Protein AF-A0A7X6T2P4-F1 (afdb_monomer_lite)

Sequence (102 aa):
MVWSLSSWPWETGSPPAKGPGPWKGRGTDKVKKFVLIPDSFKGTMDSSTVCRLMEEGIRPSYPHARIDSIPVADGGEGSVDAFLTALGGEKIWLKVKGPLFE

Foldseek 3Di:
DDDDDDDDDVPDPDDDDDDDDDPPDPDDPPAAEEEAEDQAPPPPGHQVRVLVVVVVVVCVVRVRHHYHYQYDYDPDPCHVVSCCVHPNDDDDDDDDQDPVRD

Structure (mmCIF, N/CA/C/O backbone):
data_AF-A0A7X6T2P4-F1
#
_entry.id   AF-A0A7X6T2P4-F1
#
loop_
_atom_site.group_PDB
_atom_site.id
_atom_site.type_symbol
_atom_site.label_atom_id
_atom_site.label_alt_id
_atom_site.label_comp_id
_atom_site.label_asym_id
_atom_site.label_entity_id
_atom_site.label_seq_id
_atom_site.pdbx_PDB_ins_code
_atom_site.Cartn_x
_atom_site.Cartn_y
_atom_site.Cartn_z
_atom_site.occupancy
_atom_site.B_iso_or_equiv
_atom_site.auth_seq_id
_atom_site.auth_comp_id
_atom_site.auth_asym_id
_atom_site.auth_atom_id
_atom_site.pdbx_PDB_model_num
ATOM 1 N N . MET A 1 1 ? -4.773 34.105 -3.570 1.00 32.91 1 MET A N 1
ATOM 2 C CA . MET A 1 1 ? -6.000 33.991 -2.755 1.00 32.91 1 MET A CA 1
ATOM 3 C C . MET A 1 1 ? -5.579 33.379 -1.425 1.00 32.91 1 MET A C 1
ATOM 5 O O . MET A 1 1 ? -5.357 32.181 -1.358 1.00 32.91 1 MET A O 1
ATOM 9 N N . VAL A 1 2 ? -5.289 34.226 -0.437 1.00 24.84 2 VAL A N 1
ATOM 10 C CA . VAL A 1 2 ? -4.795 33.831 0.892 1.00 24.84 2 VAL A CA 1
ATOM 11 C C . VAL A 1 2 ? -6.002 33.801 1.821 1.00 24.84 2 VAL A C 1
ATOM 13 O O . VAL A 1 2 ? -6.692 34.810 1.944 1.00 24.84 2 VAL A O 1
ATOM 16 N N . TRP A 1 3 ? -6.289 32.649 2.423 1.00 24.92 3 TRP A N 1
ATOM 17 C CA . TRP A 1 3 ? -7.324 32.539 3.447 1.00 24.92 3 TRP A CA 1
ATOM 18 C C . TRP A 1 3 ? -6.751 32.991 4.793 1.00 24.92 3 TRP A C 1
ATOM 20 O O . TRP A 1 3 ? -5.734 32.478 5.254 1.00 24.92 3 TRP A O 1
ATOM 30 N N . SER A 1 4 ? -7.406 33.992 5.380 1.00 35.94 4 SER A N 1
ATOM 31 C CA . SER A 1 4 ? -7.150 34.532 6.714 1.00 35.94 4 SER A CA 1
ATOM 32 C C . SER A 1 4 ? -7.640 33.544 7.777 1.00 35.94 4 SER A C 1
ATOM 34 O O . SER A 1 4 ? -8.804 33.144 7.757 1.00 35.94 4 SER A O 1
ATOM 36 N N . LEU A 1 5 ? -6.755 33.144 8.691 1.00 36.09 5 LEU A N 1
ATOM 37 C CA . LEU A 1 5 ? -7.095 32.403 9.905 1.00 36.09 5 LEU A CA 1
ATOM 38 C C . LEU A 1 5 ? -7.752 33.369 10.897 1.00 36.09 5 LEU A C 1
ATOM 40 O O . LEU A 1 5 ? -7.070 34.164 11.538 1.00 36.09 5 LEU A O 1
ATOM 44 N N . SER A 1 6 ? -9.075 33.301 11.027 1.00 36.91 6 SER A N 1
ATOM 45 C CA . SER A 1 6 ? -9.774 33.870 12.177 1.00 36.91 6 SER A CA 1
ATOM 46 C C . SER A 1 6 ? -9.657 32.933 13.385 1.00 36.91 6 SER A C 1
ATOM 48 O O . SER A 1 6 ? -9.734 31.709 13.283 1.00 36.91 6 SER A O 1
ATOM 50 N N . SER A 1 7 ? -9.407 33.564 14.525 1.00 32.91 7 SER A N 1
ATOM 51 C CA . SER A 1 7 ? -8.993 33.026 15.815 1.00 32.91 7 SER A CA 1
ATOM 52 C C . SER A 1 7 ? -9.962 32.011 16.433 1.00 32.91 7 SER A C 1
ATOM 54 O O . SER A 1 7 ? -11.182 32.120 16.298 1.00 32.91 7 SER A O 1
ATOM 56 N N . TRP A 1 8 ? -9.410 31.033 17.157 1.00 39.41 8 TRP A N 1
ATOM 57 C CA . TRP A 1 8 ? -10.175 30.024 17.892 1.00 39.41 8 TRP A CA 1
ATOM 58 C C . TRP A 1 8 ? -10.713 30.583 19.228 1.00 39.41 8 TRP A C 1
ATOM 60 O O . TRP A 1 8 ? -10.047 31.405 19.853 1.00 39.41 8 TRP A O 1
ATOM 70 N N . PRO A 1 9 ? -11.880 30.131 19.730 1.00 40.00 9 PRO A N 1
ATOM 71 C CA . PRO A 1 9 ? -12.630 30.836 20.782 1.00 40.00 9 PRO A CA 1
ATOM 72 C C . PRO A 1 9 ? -12.121 30.648 22.224 1.00 40.00 9 PRO A C 1
ATOM 74 O O . PRO A 1 9 ? -12.836 30.996 23.158 1.00 40.00 9 PRO A O 1
ATOM 77 N N . TRP A 1 10 ? -10.942 30.061 22.445 1.00 49.00 10 TRP A N 1
ATOM 78 C CA . TRP A 1 10 ? -10.445 29.741 23.794 1.00 49.00 10 TRP A CA 1
ATOM 79 C C . TRP A 1 10 ? -9.530 30.821 24.402 1.00 49.00 10 TRP A C 1
ATOM 81 O O . TRP A 1 10 ? -9.096 30.671 25.541 1.00 49.00 10 TRP A O 1
ATOM 91 N N . GLU A 1 11 ? -9.272 31.926 23.692 1.00 43.44 11 GLU A N 1
ATOM 92 C CA . GLU A 1 11 ? -8.359 32.995 24.140 1.00 43.44 11 GLU A CA 1
ATOM 93 C C . GLU A 1 11 ? -8.976 34.029 25.104 1.00 43.44 11 GLU A C 1
ATOM 95 O O . GLU A 1 11 ? -8.259 34.872 25.641 1.00 43.44 11 GLU A O 1
ATOM 100 N N . THR A 1 12 ? -10.276 33.968 25.404 1.00 48.09 12 THR A N 1
ATOM 101 C CA . THR A 1 12 ? -10.901 34.843 26.409 1.00 48.09 12 THR A CA 1
ATOM 102 C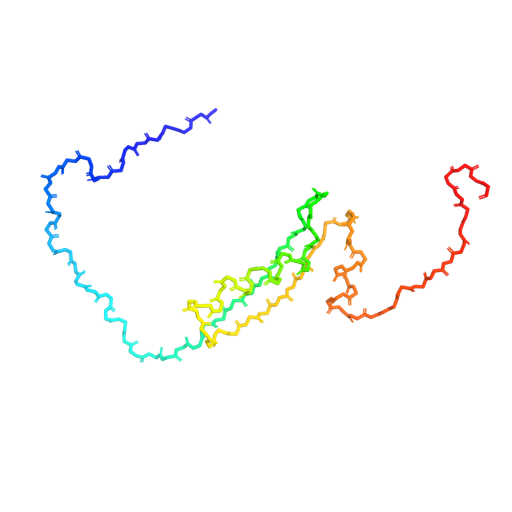 C . THR A 1 12 ? -11.442 34.001 27.561 1.00 48.09 12 THR A C 1
ATOM 104 O O . THR A 1 12 ? -12.440 33.299 27.442 1.00 48.09 12 THR A O 1
ATOM 107 N N . GLY A 1 13 ? -10.726 34.019 28.689 1.00 49.94 13 GLY A N 1
ATOM 108 C CA . GLY A 1 13 ? -10.949 33.152 29.849 1.00 49.94 13 GLY A CA 1
ATOM 109 C C . GLY A 1 13 ? -12.327 33.287 30.504 1.00 49.94 13 GLY A C 1
ATOM 110 O O . GLY A 1 13 ? -12.491 33.958 31.520 1.00 49.94 13 GLY A O 1
ATOM 111 N N . SER A 1 14 ? -13.322 32.590 29.963 1.00 45.44 14 SER A N 1
ATOM 112 C CA . SER A 1 14 ? -14.600 32.290 30.608 1.00 45.44 14 SER A CA 1
ATOM 113 C C . SER A 1 14 ? -15.127 30.956 30.071 1.00 45.44 14 SER A C 1
ATOM 115 O O . SER A 1 14 ? -15.169 30.769 28.855 1.00 45.44 14 SER A O 1
ATOM 117 N N . PRO A 1 15 ? -15.501 29.994 30.936 1.00 50.44 15 PRO A N 1
ATOM 118 C CA . PRO A 1 15 ? -15.980 28.698 30.474 1.00 50.44 15 PRO A CA 1
ATOM 119 C C . PRO A 1 15 ? -17.292 28.889 29.697 1.00 50.44 15 PRO A C 1
ATOM 121 O O . PRO A 1 15 ? -18.196 29.564 30.201 1.00 50.44 15 PRO A O 1
ATOM 124 N N . PRO A 1 16 ? -17.442 28.315 28.490 1.00 50.09 16 PRO A N 1
ATOM 125 C CA . PRO A 1 16 ? -18.694 28.422 27.763 1.00 50.09 16 PRO A CA 1
ATOM 126 C C . PRO A 1 16 ? -19.810 27.730 28.556 1.00 50.09 16 PRO A C 1
ATOM 128 O O . PRO A 1 16 ? -19.634 26.636 29.100 1.00 50.09 16 PRO A O 1
ATOM 131 N N . ALA A 1 17 ? -20.964 28.397 28.632 1.00 51.75 17 ALA A N 1
ATOM 132 C CA . ALA A 1 17 ? -22.185 27.869 29.223 1.00 51.75 17 ALA A CA 1
ATOM 133 C C . ALA A 1 17 ? -22.477 26.457 28.688 1.00 51.75 17 ALA A C 1
ATOM 135 O O . ALA A 1 17 ? -22.276 26.190 27.504 1.00 51.75 17 ALA A O 1
ATOM 136 N N . LYS A 1 18 ? -22.936 25.563 29.577 1.00 47.91 18 LYS A N 1
ATOM 137 C CA . LYS A 1 18 ? -23.226 24.146 29.304 1.00 47.91 18 LYS A CA 1
ATOM 138 C C . LYS A 1 18 ? -24.067 23.993 28.029 1.00 47.91 18 LYS A C 1
ATOM 140 O O . LYS A 1 18 ? -25.290 24.098 28.068 1.00 47.91 18 LYS A O 1
ATOM 145 N N . GLY A 1 19 ? -23.392 23.725 26.912 1.00 49.94 19 GLY A N 1
ATOM 146 C CA . GLY A 1 19 ? -24.006 23.210 25.697 1.00 49.94 19 GLY A CA 1
ATOM 147 C C . GLY A 1 19 ? -24.664 21.854 25.971 1.00 49.94 19 GLY A C 1
ATOM 148 O O . GLY A 1 19 ? -24.457 21.273 27.045 1.00 49.94 19 GLY A O 1
ATOM 149 N N . PRO A 1 20 ? -25.480 21.344 25.034 1.00 42.47 20 PRO A N 1
ATOM 150 C CA . PRO A 1 20 ? -26.161 20.070 25.219 1.00 42.47 20 PRO A CA 1
ATOM 151 C C . PRO A 1 20 ? -25.123 19.007 25.591 1.00 42.47 20 PRO A C 1
ATOM 153 O O . PRO A 1 20 ? -24.046 18.953 25.000 1.00 42.47 20 PRO A O 1
ATOM 156 N N . GLY A 1 21 ? -25.429 18.252 26.648 1.00 45.75 21 GLY A N 1
ATOM 157 C CA . GLY A 1 21 ? -24.506 17.353 27.336 1.00 45.75 21 GLY A CA 1
ATOM 158 C C . GLY A 1 21 ? -23.877 16.264 26.454 1.00 45.75 21 GLY A C 1
ATOM 159 O O . GLY A 1 21 ? -24.121 16.202 25.248 1.00 45.75 21 GLY A O 1
ATOM 160 N N . PRO A 1 22 ? -23.056 15.384 27.057 1.00 43.69 22 PRO A N 1
ATOM 161 C CA . PRO A 1 22 ? -22.265 14.404 26.324 1.00 43.69 22 PRO A CA 1
ATOM 162 C C . PRO A 1 22 ? -23.185 13.595 25.420 1.00 43.69 22 PRO A C 1
ATOM 164 O O . PRO A 1 22 ? -24.259 13.178 25.853 1.00 43.69 22 PRO A O 1
ATOM 167 N N . TRP A 1 23 ? -22.766 13.419 24.168 1.00 49.69 23 TRP A N 1
ATOM 168 C CA . TRP A 1 23 ? -23.411 12.589 23.159 1.00 49.69 23 TRP A CA 1
ATOM 169 C C . TRP A 1 23 ? -23.989 11.304 23.782 1.00 49.69 23 TRP A C 1
ATOM 171 O O . TRP A 1 23 ? -23.312 10.285 23.892 1.00 49.69 23 TRP A O 1
ATOM 181 N N . LYS A 1 24 ? -25.270 11.319 24.171 1.00 46.03 24 LYS A N 1
ATOM 182 C CA . LYS A 1 24 ? -26.040 10.101 24.432 1.00 46.03 24 LYS A CA 1
ATOM 183 C C . LYS A 1 24 ? -26.540 9.609 23.082 1.00 46.03 24 LYS A C 1
ATOM 185 O O . LYS A 1 24 ? -27.715 9.722 22.736 1.00 46.03 24 LYS A O 1
ATOM 190 N N . GLY A 1 25 ? -25.598 9.105 22.289 1.00 46.66 25 GLY A N 1
ATOM 191 C CA . GLY A 1 25 ? -25.916 8.278 21.138 1.00 46.66 25 GLY A CA 1
ATOM 192 C C . GLY A 1 25 ? -26.685 7.059 21.636 1.00 46.66 25 GLY A C 1
ATOM 193 O O . GLY A 1 25 ? -26.186 6.299 22.461 1.00 46.66 25 GLY A O 1
ATOM 194 N N . ARG A 1 26 ? -27.930 6.915 21.180 1.00 49.47 26 ARG A N 1
ATOM 195 C CA . ARG A 1 26 ? -28.743 5.711 21.371 1.00 49.47 26 ARG A CA 1
ATOM 196 C C . ARG A 1 26 ? -27.928 4.480 20.968 1.00 49.47 26 ARG A C 1
ATOM 198 O O . ARG A 1 26 ? -27.339 4.466 19.889 1.00 49.47 26 ARG A O 1
ATO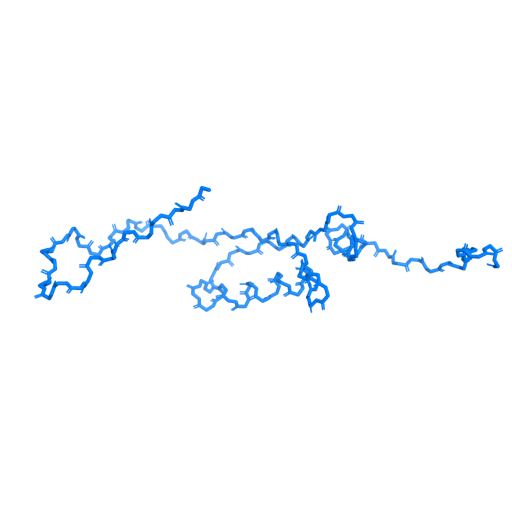M 205 N N . GLY A 1 27 ? -27.916 3.476 21.842 1.00 52.56 27 GLY A N 1
ATOM 206 C CA . GLY A 1 27 ? -27.226 2.211 21.638 1.00 52.56 27 GLY A CA 1
ATOM 207 C C . GLY A 1 27 ? -27.624 1.548 20.325 1.00 52.56 27 GLY A C 1
ATOM 208 O O . GLY A 1 27 ? -28.740 1.071 20.158 1.00 52.56 27 GLY A O 1
ATOM 209 N N . THR A 1 28 ? -26.665 1.505 19.414 1.00 53.16 28 THR A N 1
ATOM 210 C CA . THR A 1 28 ? -26.374 0.322 18.616 1.00 53.16 28 THR A CA 1
ATOM 211 C C . THR A 1 28 ? -24.857 0.262 18.605 1.00 53.16 28 THR A C 1
ATOM 213 O O . THR A 1 28 ? -24.247 1.205 18.091 1.00 53.16 28 THR A O 1
ATOM 216 N N . ASP A 1 29 ? -24.248 -0.781 19.170 1.00 60.06 29 ASP A N 1
ATOM 217 C CA . ASP A 1 29 ? -22.814 -1.066 19.032 1.00 60.06 29 ASP A CA 1
ATOM 218 C C . ASP A 1 29 ? -22.523 -1.435 17.573 1.00 60.06 29 ASP A C 1
ATOM 220 O O . ASP A 1 29 ? -22.248 -2.575 17.202 1.00 60.06 29 ASP A O 1
ATOM 224 N N . LYS A 1 30 ? -22.688 -0.456 16.682 1.00 70.12 30 LYS A N 1
ATOM 225 C CA . LYS A 1 30 ? -22.380 -0.601 15.274 1.00 70.12 30 LYS A CA 1
ATOM 226 C C . LYS A 1 30 ? -20.874 -0.603 15.178 1.00 70.12 30 LYS A C 1
ATOM 228 O O . LYS A 1 30 ? -20.234 0.446 15.275 1.00 70.12 30 LYS A O 1
ATOM 233 N N . VAL A 1 31 ? -20.346 -1.803 14.973 1.00 84.12 31 VAL A N 1
ATOM 234 C CA . VAL A 1 31 ? -18.996 -2.038 14.476 1.00 84.12 31 VAL A CA 1
ATOM 235 C C . VAL A 1 31 ? -18.685 -0.991 13.408 1.00 84.12 31 VAL A C 1
ATOM 237 O O . VAL A 1 31 ? -19.366 -0.906 12.382 1.00 84.12 31 VAL A O 1
ATOM 240 N N . LYS A 1 32 ? -17.692 -0.144 13.687 1.00 93.00 32 LYS A N 1
ATOM 241 C CA . LYS A 1 32 ? -17.245 0.877 12.742 1.00 93.00 32 LYS A CA 1
ATOM 242 C C . LYS A 1 32 ? -16.578 0.181 11.564 1.00 93.00 32 LYS A C 1
ATOM 244 O O . LYS A 1 32 ? -15.818 -0.764 11.758 1.00 93.00 32 LYS A O 1
ATOM 249 N N . LYS A 1 33 ? -16.879 0.643 10.354 1.00 95.81 33 LYS A N 1
ATOM 250 C CA . LYS A 1 33 ? -16.233 0.178 9.130 1.00 95.81 33 LYS A CA 1
ATOM 251 C C . LYS A 1 33 ? -15.391 1.312 8.551 1.00 95.81 33 LYS A C 1
ATOM 253 O O . LYS A 1 33 ? -15.912 2.410 8.374 1.00 95.81 33 LYS A O 1
ATOM 258 N N . PHE A 1 34 ? -14.128 1.027 8.259 1.00 97.00 34 PHE A N 1
ATOM 259 C CA . PHE A 1 34 ? -13.182 1.923 7.602 1.00 97.00 34 PHE A CA 1
ATOM 260 C C . PHE A 1 34 ? -12.761 1.300 6.275 1.00 97.00 34 PHE A C 1
ATOM 262 O O . PHE A 1 34 ? -12.528 0.095 6.204 1.00 97.00 34 PHE A O 1
ATOM 269 N N . VAL A 1 35 ? -12.674 2.122 5.235 1.00 96.69 35 VAL A N 1
ATOM 270 C CA . VAL A 1 35 ? -12.091 1.738 3.949 1.00 96.69 35 VAL A CA 1
ATOM 271 C C . VAL A 1 35 ? -10.885 2.639 3.743 1.00 96.69 35 VAL A C 1
ATOM 273 O O . VAL A 1 35 ? -11.032 3.862 3.744 1.00 96.69 35 VAL A O 1
ATOM 276 N N . LEU A 1 36 ? -9.700 2.046 3.647 1.00 96.06 36 LEU A N 1
ATOM 277 C CA . LEU A 1 36 ? -8.437 2.759 3.499 1.00 96.06 36 LEU A CA 1
ATOM 278 C C . LEU A 1 36 ? -8.018 2.665 2.036 1.00 96.06 36 LEU A C 1
ATOM 280 O O . LEU A 1 36 ? -7.797 1.565 1.544 1.00 96.06 36 LEU A O 1
ATOM 284 N N . ILE A 1 37 ? -7.932 3.806 1.349 1.00 94.69 37 ILE A N 1
ATOM 285 C CA . ILE A 1 37 ? -7.542 3.874 -0.069 1.00 94.69 37 ILE A CA 1
ATOM 286 C C . ILE A 1 37 ? -6.389 4.879 -0.260 1.00 94.69 37 ILE A C 1
ATOM 288 O O . ILE A 1 37 ? -6.575 5.901 -0.924 1.00 94.69 37 ILE A O 1
ATOM 292 N N . PRO A 1 38 ? -5.233 4.692 0.406 1.00 92.94 38 PRO A N 1
ATOM 293 C CA . PRO A 1 38 ? -4.116 5.617 0.290 1.00 92.94 38 PRO A CA 1
ATOM 294 C C . PRO A 1 38 ? -3.272 5.349 -0.962 1.00 92.94 38 PRO A C 1
ATOM 296 O O . PRO A 1 38 ? -3.098 4.203 -1.383 1.00 92.94 38 PRO A O 1
ATOM 299 N N . ASP A 1 39 ? -2.685 6.421 -1.488 1.00 92.31 39 ASP A N 1
ATOM 300 C CA . ASP A 1 39 ? -1.567 6.362 -2.430 1.00 92.31 39 ASP A CA 1
ATOM 301 C C . ASP A 1 39 ? -0.224 6.334 -1.672 1.00 92.31 39 ASP A C 1
ATOM 303 O O . ASP A 1 39 ? -0.160 6.535 -0.454 1.00 92.31 39 ASP A O 1
ATOM 307 N N . SER A 1 40 ? 0.855 6.054 -2.393 1.00 89.81 40 SER A N 1
ATOM 308 C CA . SER A 1 40 ? 2.220 6.074 -1.884 1.00 89.81 40 SER A CA 1
ATOM 309 C C . SER A 1 40 ? 2.684 7.488 -1.507 1.00 89.81 40 SER A C 1
ATOM 311 O O . SER A 1 40 ? 2.348 8.489 -2.141 1.00 89.81 40 SER A O 1
ATOM 313 N N . PHE A 1 41 ? 3.537 7.574 -0.486 1.00 89.81 41 PHE A N 1
ATOM 314 C CA . PHE A 1 41 ? 4.361 8.757 -0.258 1.00 89.81 41 PHE A CA 1
ATOM 315 C C . PHE A 1 41 ? 5.626 8.614 -1.091 1.00 89.81 41 PHE A C 1
ATOM 317 O O . PHE A 1 41 ? 6.554 7.897 -0.704 1.00 89.81 41 PHE A O 1
ATOM 324 N N . LYS A 1 42 ? 5.656 9.298 -2.237 1.00 84.50 42 LYS A N 1
ATOM 325 C CA . LYS A 1 42 ? 6.739 9.207 -3.221 1.00 84.50 42 LYS A CA 1
ATOM 326 C C . LYS A 1 42 ? 8.126 9.292 -2.570 1.00 84.50 42 LYS A C 1
ATOM 328 O O . LYS A 1 42 ? 8.444 10.257 -1.876 1.00 84.50 42 LYS A O 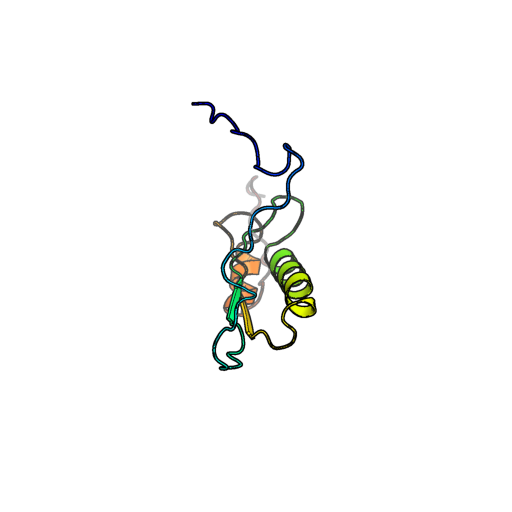1
ATOM 333 N N . GLY A 1 43 ? 8.944 8.265 -2.804 1.00 84.38 43 GLY A N 1
ATOM 334 C CA . GLY A 1 43 ? 10.310 8.158 -2.281 1.00 84.38 43 GLY A CA 1
ATOM 335 C C . GLY A 1 43 ? 10.427 7.903 -0.773 1.00 84.38 43 GLY A C 1
ATOM 336 O O . GLY A 1 43 ? 11.533 7.962 -0.251 1.00 84.38 43 GLY A O 1
ATOM 337 N N . THR A 1 44 ? 9.321 7.650 -0.064 1.00 90.44 44 THR A N 1
ATOM 338 C CA . THR A 1 44 ? 9.319 7.436 1.394 1.00 90.44 44 THR A CA 1
ATOM 339 C C . THR A 1 44 ? 8.606 6.147 1.801 1.00 90.44 44 THR A C 1
ATOM 341 O O . THR A 1 44 ? 9.195 5.330 2.502 1.00 90.44 44 THR A O 1
ATOM 344 N N . MET A 1 45 ? 7.350 5.948 1.390 1.00 90.69 45 MET A N 1
ATOM 345 C CA . MET A 1 45 ? 6.543 4.778 1.765 1.00 90.69 45 MET A CA 1
ATOM 346 C C . MET A 1 45 ? 5.632 4.361 0.615 1.00 90.69 45 MET A C 1
ATOM 348 O O . MET A 1 45 ? 4.946 5.202 0.036 1.00 90.69 45 MET A O 1
ATOM 352 N N . ASP A 1 46 ? 5.571 3.065 0.328 1.00 91.00 46 ASP A N 1
ATOM 353 C CA . ASP A 1 46 ? 4.571 2.509 -0.582 1.00 91.00 46 ASP A CA 1
ATOM 354 C C . ASP A 1 46 ? 3.158 2.548 0.042 1.00 91.00 46 ASP A C 1
ATOM 356 O O . ASP A 1 46 ? 2.991 2.653 1.263 1.00 91.00 46 ASP A O 1
ATOM 360 N N . SER A 1 47 ? 2.118 2.459 -0.789 1.00 92.38 47 SER A N 1
ATOM 361 C CA . SER A 1 47 ? 0.720 2.547 -0.342 1.00 92.38 47 SER A CA 1
ATOM 362 C C . SER A 1 47 ? 0.296 1.407 0.592 1.00 92.38 47 SER A C 1
ATOM 364 O O . SER A 1 47 ? -0.580 1.601 1.441 1.00 92.38 47 SER A O 1
ATOM 366 N N . SER A 1 48 ? 0.934 0.234 0.511 1.00 91.69 48 SER A N 1
ATOM 367 C CA . SER A 1 48 ? 0.656 -0.892 1.414 1.00 91.69 48 SER A CA 1
ATOM 368 C C . SER A 1 48 ? 1.179 -0.619 2.830 1.00 91.69 48 SER A C 1
ATOM 370 O O . SER A 1 48 ? 0.478 -0.860 3.817 1.00 91.69 48 SER A O 1
ATOM 372 N N . THR A 1 49 ? 2.356 0.003 2.937 1.00 94.25 49 THR A N 1
ATOM 373 C CA . THR A 1 49 ? 2.931 0.471 4.200 1.00 94.25 49 THR A CA 1
ATOM 374 C C . THR A 1 49 ? 2.037 1.530 4.839 1.00 94.25 49 THR A C 1
ATOM 376 O O . THR A 1 49 ? 1.772 1.467 6.042 1.00 94.25 49 THR A O 1
ATOM 379 N N . VAL A 1 50 ? 1.499 2.460 4.044 1.00 95.31 50 VAL A N 1
ATOM 380 C CA . VAL A 1 50 ? 0.547 3.468 4.537 1.00 95.31 50 VAL A CA 1
ATOM 381 C C . VAL A 1 50 ? -0.723 2.811 5.078 1.00 95.31 50 VAL A C 1
ATOM 383 O O . VAL A 1 50 ? -1.148 3.150 6.182 1.00 95.31 50 VAL A O 1
ATOM 386 N N . CYS A 1 51 ? -1.296 1.833 4.363 1.00 95.44 51 CYS A N 1
ATOM 387 C CA . CYS A 1 51 ? -2.461 1.082 4.843 1.00 95.44 51 CYS A CA 1
ATOM 388 C C . CYS A 1 51 ? -2.207 0.457 6.221 1.00 95.44 51 CYS A C 1
ATOM 390 O O . CYS A 1 51 ? -3.023 0.618 7.129 1.00 95.44 51 CYS A O 1
ATOM 392 N N . ARG A 1 52 ? -1.056 -0.208 6.396 1.00 95.94 52 ARG A N 1
ATOM 393 C CA . ARG A 1 52 ? -0.675 -0.843 7.666 1.00 95.94 52 ARG A CA 1
ATOM 394 C C . ARG A 1 52 ? -0.587 0.170 8.808 1.00 95.94 52 ARG A C 1
ATOM 396 O O . ARG A 1 52 ? -1.143 -0.066 9.875 1.00 95.94 52 ARG A O 1
ATOM 403 N N . LEU A 1 53 ? 0.070 1.308 8.584 1.0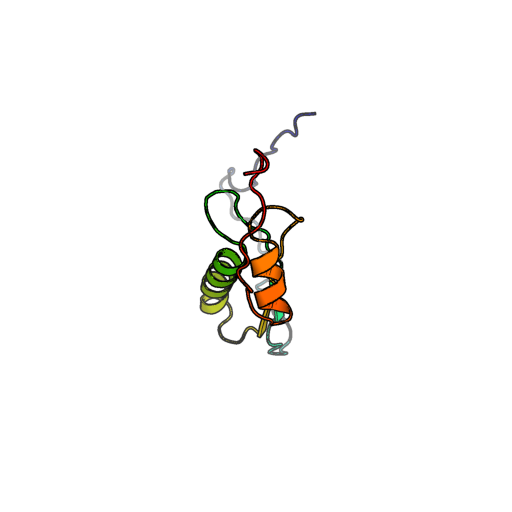0 97.44 53 LEU A N 1
ATOM 404 C CA . LEU A 1 53 ? 0.221 2.349 9.607 1.00 97.44 53 LEU A CA 1
ATOM 405 C C . LEU A 1 53 ? -1.121 2.992 9.983 1.00 97.44 53 LEU A C 1
ATOM 407 O O . LEU A 1 53 ? -1.383 3.255 11.157 1.00 97.44 53 LEU A O 1
ATOM 411 N N . MET A 1 54 ? -1.996 3.223 9.002 1.00 97.25 54 MET A N 1
ATOM 412 C CA . MET A 1 54 ? -3.353 3.712 9.256 1.00 97.25 54 MET A CA 1
ATOM 413 C C . MET A 1 54 ? -4.154 2.709 10.093 1.00 97.25 54 MET A C 1
ATOM 415 O O . MET A 1 54 ? -4.825 3.100 11.047 1.00 97.25 54 MET A O 1
ATOM 419 N N . GLU A 1 55 ? -4.063 1.418 9.776 1.00 96.62 55 GLU A N 1
ATOM 420 C CA . GLU A 1 55 ? -4.707 0.354 10.543 1.00 96.62 55 GLU A CA 1
ATOM 421 C C . GLU A 1 55 ? -4.190 0.292 11.991 1.00 96.62 55 GLU A C 1
ATOM 423 O O . GLU A 1 55 ? -4.991 0.259 12.931 1.00 96.62 55 GLU A O 1
ATOM 428 N N . GLU A 1 56 ? -2.870 0.358 12.183 1.00 97.31 56 GLU A N 1
ATOM 429 C CA . GLU A 1 56 ? -2.220 0.432 13.498 1.00 97.31 56 GLU A CA 1
ATOM 430 C C . GLU A 1 56 ? -2.682 1.654 14.306 1.00 97.31 56 GLU A C 1
ATOM 432 O O . GLU A 1 56 ? -2.867 1.550 15.517 1.00 97.31 56 GLU A O 1
ATOM 437 N N . GLY A 1 57 ? -2.941 2.789 13.650 1.00 97.44 57 GLY A N 1
ATOM 438 C CA . GLY A 1 57 ? -3.487 3.989 14.289 1.00 97.44 57 GLY A CA 1
ATOM 439 C C . GLY A 1 57 ? -4.977 3.893 14.642 1.00 97.44 57 GLY A C 1
ATOM 440 O O . GLY A 1 57 ? -5.417 4.459 15.644 1.00 97.44 57 GLY A O 1
ATOM 441 N N . ILE A 1 58 ? -5.772 3.163 13.853 1.00 96.69 58 ILE A N 1
ATOM 442 C CA . ILE A 1 58 ? -7.222 3.020 14.070 1.00 96.69 58 ILE A CA 1
ATOM 443 C C . ILE A 1 58 ? -7.522 2.043 15.211 1.00 96.69 58 ILE A C 1
ATOM 445 O O . ILE A 1 58 ? -8.404 2.307 16.037 1.00 96.69 58 ILE A O 1
ATOM 449 N N . ARG A 1 59 ? -6.800 0.918 15.279 1.00 94.88 59 ARG A N 1
ATOM 450 C CA . ARG A 1 59 ? -7.088 -0.189 16.210 1.00 94.88 59 ARG A CA 1
ATOM 451 C C . ARG A 1 59 ? -7.130 0.209 17.697 1.00 94.88 59 ARG A C 1
ATOM 453 O O . ARG A 1 59 ? -8.046 -0.261 18.370 1.00 94.88 59 ARG A O 1
ATOM 460 N N . PRO A 1 60 ? -6.251 1.083 18.227 1.00 96.50 60 PRO A N 1
ATOM 461 C CA . PRO A 1 60 ? -6.311 1.510 19.627 1.00 96.50 60 PRO A CA 1
ATOM 462 C C . PRO A 1 60 ? -7.609 2.235 20.000 1.00 96.50 60 PRO A C 1
ATOM 464 O O . PRO A 1 60 ? -8.108 2.073 21.109 1.00 96.50 60 PRO A O 1
ATOM 467 N N . SER A 1 61 ? -8.171 3.021 19.075 1.00 95.44 61 SER A N 1
ATOM 468 C CA . SER A 1 61 ? -9.414 3.774 19.304 1.00 95.44 61 SER A CA 1
ATOM 469 C C . SER A 1 61 ? -10.663 2.968 18.946 1.00 95.44 61 SER A C 1
ATOM 471 O O . SER A 1 61 ? -11.727 3.174 19.529 1.00 95.44 61 SER A O 1
ATOM 473 N N . TYR A 1 62 ? -10.544 2.035 17.998 1.00 94.88 62 TYR A N 1
ATOM 474 C CA . TYR A 1 62 ? -11.644 1.195 17.533 1.00 94.88 62 TYR A CA 1
ATOM 475 C C . TYR A 1 62 ? -11.214 -0.280 17.435 1.00 94.88 62 TYR A C 1
ATOM 477 O O . TYR A 1 62 ? -11.042 -0.797 16.329 1.00 94.88 62 TYR A O 1
ATOM 485 N N . PRO A 1 63 ? -11.096 -1.001 18.568 1.00 93.12 63 PRO A N 1
ATOM 486 C CA . PRO A 1 63 ? -10.585 -2.379 18.587 1.00 93.12 63 PRO A CA 1
ATOM 487 C C . PRO A 1 63 ? -11.401 -3.369 17.748 1.00 93.12 63 PRO A C 1
ATOM 489 O O . PRO A 1 63 ? -10.869 -4.344 17.225 1.00 93.12 63 PRO A O 1
ATOM 492 N N . HIS A 1 64 ? -12.702 -3.107 17.603 1.00 93.62 64 HIS A N 1
ATOM 493 C CA . HIS A 1 64 ? -13.632 -3.947 16.847 1.00 93.62 64 HIS A CA 1
ATOM 494 C C . HIS A 1 64 ? -13.912 -3.426 15.437 1.00 93.62 64 HIS A C 1
ATOM 496 O O . HIS A 1 64 ? -14.860 -3.884 14.803 1.00 93.62 64 HIS A O 1
ATOM 502 N N . ALA A 1 65 ? -13.148 -2.444 14.950 1.00 94.94 65 ALA A N 1
ATOM 503 C CA . ALA A 1 65 ? -13.334 -1.913 13.610 1.00 94.94 65 ALA A CA 1
ATOM 504 C C . ALA A 1 65 ? -13.162 -2.998 12.536 1.00 94.94 65 ALA A C 1
ATOM 506 O O . ALA A 1 65 ? -12.226 -3.794 12.576 1.00 94.94 65 ALA A O 1
ATOM 507 N N . ARG A 1 66 ? -14.043 -2.979 11.534 1.00 96.19 66 ARG A N 1
ATOM 508 C CA . ARG A 1 66 ? -13.800 -3.636 10.246 1.00 96.19 66 ARG A CA 1
ATOM 509 C C . ARG A 1 66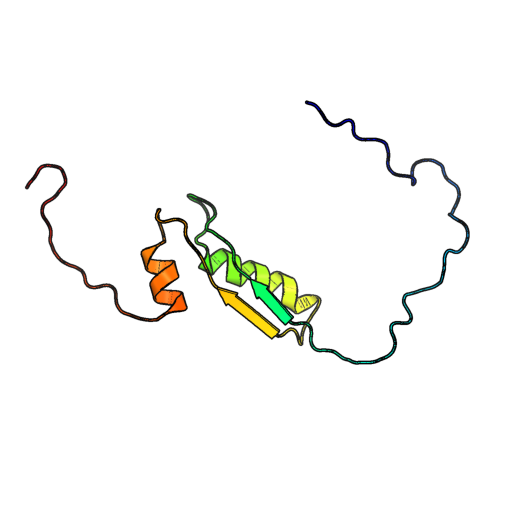 ? -12.997 -2.678 9.380 1.00 96.19 66 ARG A C 1
ATOM 511 O O . ARG A 1 66 ? -13.425 -1.540 9.198 1.00 96.19 66 ARG A O 1
ATOM 518 N N . ILE A 1 67 ? -11.857 -3.123 8.874 1.00 96.44 67 ILE A N 1
ATOM 519 C CA . ILE A 1 67 ? -10.940 -2.298 8.090 1.00 96.44 67 ILE A CA 1
ATOM 520 C C . ILE A 1 67 ? -10.693 -3.034 6.777 1.00 96.44 67 ILE A C 1
ATOM 522 O O . ILE A 1 67 ? -10.187 -4.151 6.795 1.00 96.44 67 ILE A O 1
ATOM 526 N N . ASP A 1 68 ? -11.095 -2.415 5.669 1.00 94.81 68 ASP A N 1
ATOM 527 C CA . ASP A 1 68 ? -10.791 -2.887 4.319 1.00 94.81 68 ASP A CA 1
ATOM 528 C C . ASP A 1 68 ? -9.680 -1.993 3.751 1.00 94.81 68 ASP A C 1
ATOM 530 O O . ASP A 1 68 ? -9.894 -0.795 3.545 1.00 94.81 68 ASP A O 1
ATOM 534 N N . SER A 1 69 ? -8.495 -2.560 3.524 1.00 94.31 69 SER A N 1
ATOM 535 C CA . SER A 1 69 ? -7.318 -1.839 3.024 1.00 94.31 69 SER A CA 1
ATOM 536 C C . SER A 1 69 ? -7.126 -2.094 1.533 1.00 94.31 69 SER A C 1
ATOM 538 O O . SER A 1 69 ? -6.990 -3.239 1.110 1.00 94.31 69 SER A O 1
ATOM 540 N N . ILE A 1 70 ? -7.115 -1.024 0.742 1.00 92.31 70 ILE A N 1
ATOM 541 C CA . ILE A 1 70 ? -7.001 -1.052 -0.716 1.00 92.31 70 ILE A CA 1
ATOM 542 C C . ILE A 1 70 ? -5.859 -0.103 -1.107 1.00 92.31 70 ILE A C 1
ATOM 544 O O . ILE A 1 70 ? -6.108 1.077 -1.359 1.00 92.31 70 ILE A O 1
ATOM 548 N N . PRO A 1 71 ? -4.597 -0.569 -1.119 1.00 92.06 71 PRO A N 1
ATOM 549 C CA . PRO A 1 71 ? -3.488 0.256 -1.582 1.00 92.06 71 PRO A CA 1
ATOM 550 C C . PRO A 1 71 ? -3.692 0.617 -3.057 1.00 92.06 71 PRO A C 1
ATOM 552 O O . PRO A 1 71 ? -3.993 -0.255 -3.874 1.00 92.06 71 PRO A O 1
ATOM 555 N N . VAL A 1 72 ? -3.533 1.896 -3.398 1.00 91.69 72 VAL A N 1
ATOM 556 C CA . VAL A 1 72 ? -3.651 2.385 -4.779 1.00 91.69 72 VAL A CA 1
ATOM 557 C C . VAL A 1 72 ? -2.335 2.973 -5.276 1.00 91.69 72 VAL A C 1
ATOM 559 O O . VAL A 1 72 ? -1.392 3.161 -4.507 1.00 91.69 72 VAL A O 1
ATOM 562 N N . ALA A 1 73 ? -2.280 3.199 -6.585 1.00 89.94 73 ALA A N 1
ATOM 563 C CA . ALA A 1 73 ? -1.209 3.8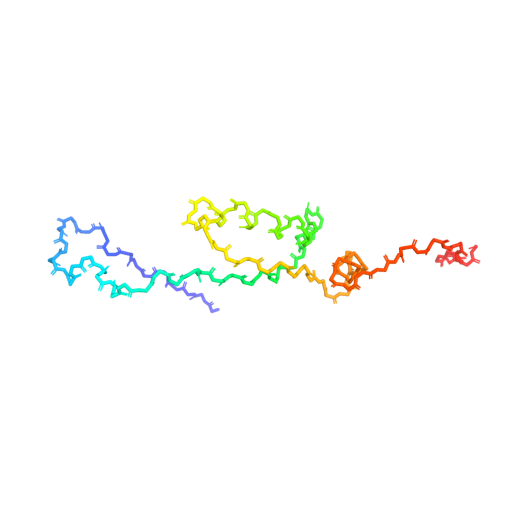87 -7.287 1.00 89.94 73 ALA A CA 1
ATOM 564 C C . ALA A 1 73 ? -1.781 4.555 -8.549 1.00 89.94 73 ALA A C 1
ATOM 566 O O . ALA A 1 73 ? -2.795 4.101 -9.090 1.00 89.94 73 ALA A O 1
ATOM 567 N N . ASP A 1 74 ? -1.127 5.609 -9.031 1.00 87.88 74 ASP A N 1
ATOM 568 C CA . ASP A 1 74 ? -1.582 6.460 -10.141 1.00 87.88 74 ASP A CA 1
ATOM 569 C C . ASP A 1 74 ? -1.052 6.052 -11.532 1.00 87.88 74 ASP A C 1
ATOM 571 O O . ASP A 1 74 ? -1.353 6.702 -12.534 1.00 87.88 74 ASP A O 1
ATOM 575 N N . GLY A 1 75 ? -0.280 4.965 -11.614 1.00 86.44 75 GLY A N 1
ATOM 576 C CA . GLY A 1 75 ? 0.444 4.543 -12.818 1.00 86.44 75 GLY A CA 1
ATOM 577 C C . GLY A 1 75 ? 1.959 4.758 -12.726 1.00 86.44 75 GLY A C 1
ATOM 578 O O . GLY A 1 75 ? 2.693 4.295 -13.598 1.00 86.44 75 GLY A O 1
ATOM 579 N N . GLY A 1 76 ? 2.439 5.414 -11.666 1.00 86.88 76 GLY A N 1
ATOM 580 C CA . GLY A 1 76 ? 3.855 5.554 -11.355 1.00 86.88 76 GLY A CA 1
ATOM 581 C C . GLY A 1 76 ? 4.485 4.329 -10.679 1.00 86.88 76 GLY A C 1
ATOM 582 O O . GLY A 1 76 ? 4.053 3.180 -10.827 1.00 86.88 76 GLY A O 1
ATOM 583 N N . GLU A 1 77 ? 5.546 4.593 -9.919 1.00 84.56 77 GLU A N 1
ATOM 584 C CA . GLU A 1 77 ? 6.231 3.603 -9.085 1.00 84.56 77 GLU A CA 1
ATOM 585 C C . GLU A 1 77 ? 5.259 2.930 -8.103 1.00 84.56 77 GLU A C 1
ATOM 587 O O . GLU A 1 77 ? 4.354 3.565 -7.572 1.00 84.56 77 GLU A O 1
ATOM 592 N N . GLY A 1 78 ? 5.423 1.624 -7.881 1.00 86.88 78 GLY A N 1
ATOM 593 C CA . GLY A 1 78 ? 4.553 0.859 -6.983 1.00 86.88 78 GLY A CA 1
ATOM 594 C C . GLY A 1 78 ? 3.201 0.455 -7.581 1.00 86.88 78 GLY A C 1
ATOM 595 O O . GLY A 1 78 ? 2.470 -0.302 -6.948 1.00 86.88 78 GLY A O 1
ATOM 596 N N . SER A 1 79 ? 2.880 0.855 -8.820 1.00 91.44 79 SER A N 1
ATOM 597 C CA . SER A 1 79 ? 1.604 0.481 -9.453 1.00 91.44 79 SER A CA 1
ATOM 598 C C . SER A 1 79 ? 1.427 -1.021 -9.625 1.00 91.44 79 SER A C 1
ATOM 600 O O . SER A 1 79 ? 0.368 -1.557 -9.311 1.00 91.44 79 SER A O 1
ATOM 602 N N . VAL A 1 80 ? 2.475 -1.726 -10.058 1.00 91.19 80 VAL A N 1
ATOM 603 C CA . VAL A 1 80 ? 2.437 -3.193 -10.169 1.00 91.19 80 VAL A CA 1
ATOM 604 C C . VAL A 1 80 ? 2.168 -3.831 -8.802 1.00 91.19 80 VAL A C 1
ATOM 606 O O . VAL A 1 80 ? 1.348 -4.736 -8.703 1.00 91.19 80 VAL A O 1
ATOM 609 N N . ASP A 1 81 ? 2.806 -3.335 -7.742 1.00 89.50 81 ASP A N 1
ATOM 610 C CA . ASP A 1 81 ? 2.634 -3.852 -6.380 1.00 89.50 81 ASP A CA 1
ATOM 611 C C . ASP A 1 81 ? 1.226 -3.609 -5.823 1.00 89.50 81 ASP A C 1
ATOM 613 O O . ASP A 1 81 ? 0.643 -4.513 -5.217 1.00 89.50 81 ASP A O 1
ATOM 617 N N . ALA A 1 82 ? 0.643 -2.435 -6.082 1.00 89.06 82 ALA A N 1
ATOM 618 C CA . ALA A 1 82 ? -0.735 -2.127 -5.708 1.00 89.06 82 ALA A CA 1
ATOM 619 C C . ALA A 1 82 ? -1.729 -3.098 -6.374 1.00 89.06 82 ALA A C 1
ATOM 621 O O . ALA A 1 82 ? -2.577 -3.686 -5.699 1.00 89.06 82 ALA A O 1
ATOM 622 N N . PHE A 1 83 ? -1.576 -3.344 -7.681 1.00 89.38 83 PHE A N 1
ATOM 623 C CA . PHE A 1 83 ? -2.417 -4.294 -8.415 1.00 89.38 83 PHE A CA 1
ATOM 624 C C . PHE A 1 83 ? -2.270 -5.731 -7.907 1.00 89.38 83 PHE A C 1
ATOM 626 O O . PHE A 1 83 ? -3.279 -6.399 -7.673 1.00 89.38 83 PHE A O 1
ATOM 633 N N . LEU A 1 84 ? -1.035 -6.196 -7.698 1.00 90.12 84 LEU A N 1
ATOM 634 C CA . LEU A 1 84 ? -0.768 -7.544 -7.187 1.00 90.12 84 LEU A CA 1
ATOM 635 C C . LEU A 1 84 ? -1.343 -7.748 -5.783 1.00 90.12 84 LEU A C 1
ATOM 637 O O . LEU A 1 84 ? -1.875 -8.815 -5.490 1.00 90.12 84 LEU A O 1
ATOM 641 N N . THR A 1 85 ? -1.283 -6.726 -4.929 1.00 86.19 85 THR A N 1
ATOM 642 C CA . THR A 1 85 ? -1.851 -6.788 -3.576 1.00 86.19 85 THR A CA 1
ATOM 643 C C . THR A 1 85 ? -3.379 -6.870 -3.608 1.00 86.19 85 THR A C 1
ATOM 645 O O . THR A 1 85 ? -3.970 -7.600 -2.816 1.00 86.19 85 THR A O 1
ATOM 648 N N . ALA A 1 86 ? -4.028 -6.144 -4.524 1.00 84.44 86 ALA A N 1
ATOM 649 C CA . ALA A 1 86 ? -5.486 -6.081 -4.603 1.00 84.44 86 ALA A CA 1
ATOM 650 C C . ALA A 1 86 ? -6.126 -7.283 -5.322 1.00 84.44 86 ALA A C 1
ATOM 652 O O . ALA A 1 86 ? -7.196 -7.737 -4.920 1.00 84.44 86 ALA A O 1
ATOM 653 N N . LEU A 1 87 ? -5.506 -7.776 -6.399 1.00 87.25 87 LEU A N 1
ATOM 654 C CA . LEU A 1 87 ? -6.094 -8.787 -7.291 1.00 87.25 87 LEU A CA 1
ATOM 655 C C . LEU A 1 87 ? -5.370 -10.140 -7.248 1.00 87.25 87 LEU A C 1
ATOM 657 O O . LEU A 1 87 ? -5.875 -11.119 -7.800 1.00 87.25 87 LEU A O 1
ATOM 661 N N . GLY A 1 88 ? -4.205 -10.209 -6.601 1.00 85.00 88 GLY A N 1
ATOM 662 C CA . GLY A 1 88 ? -3.290 -11.339 -6.713 1.00 85.00 88 GLY A CA 1
ATOM 663 C C . GLY A 1 88 ? -2.493 -11.325 -8.022 1.00 85.00 88 GLY A C 1
ATOM 664 O O . GLY A 1 88 ? -2.604 -10.417 -8.846 1.00 85.00 88 GLY A O 1
ATOM 665 N N . GLY A 1 89 ? -1.663 -12.351 -8.204 1.00 89.50 89 GLY A N 1
ATOM 666 C CA . GLY A 1 89 ? -0.807 -12.529 -9.377 1.00 89.50 89 GLY A CA 1
ATOM 667 C C . GLY A 1 89 ? 0.654 -12.753 -9.002 1.00 89.50 89 GLY A C 1
ATOM 668 O O . GLY A 1 89 ? 1.000 -12.889 -7.829 1.00 89.50 89 GLY A O 1
ATOM 669 N N . GLU A 1 90 ? 1.518 -12.784 -10.012 1.00 92.56 90 GLU A N 1
ATOM 670 C CA . GLU A 1 90 ? 2.949 -13.014 -9.841 1.00 92.56 90 GLU A CA 1
ATOM 671 C C . GLU A 1 90 ? 3.782 -12.030 -10.666 1.00 92.56 90 GLU A C 1
ATOM 673 O O . GLU A 1 90 ? 3.422 -11.653 -11.783 1.00 92.56 90 GLU A O 1
ATOM 678 N N . LYS A 1 91 ? 4.926 -11.611 -10.111 1.00 92.12 91 LYS A N 1
ATOM 679 C CA . LYS A 1 91 ? 5.934 -10.866 -10.870 1.00 92.12 91 LYS A CA 1
ATOM 680 C C . LYS A 1 91 ? 6.742 -11.852 -11.705 1.00 92.12 91 LYS A C 1
ATOM 682 O O . LYS A 1 91 ? 7.535 -12.616 -11.159 1.00 92.12 91 LYS A O 1
ATOM 687 N N . ILE A 1 92 ? 6.576 -11.789 -13.023 1.00 94.56 92 ILE A N 1
ATOM 688 C CA . ILE A 1 92 ? 7.389 -12.551 -13.971 1.00 94.56 92 ILE A CA 1
ATOM 689 C C . ILE A 1 92 ? 8.531 -11.663 -14.457 1.00 94.56 92 ILE A C 1
ATOM 691 O O . ILE A 1 92 ? 8.311 -10.611 -15.058 1.00 94.56 92 ILE A O 1
ATOM 695 N N . TRP A 1 93 ? 9.761 -12.099 -14.204 1.00 94.75 93 TRP A N 1
ATOM 696 C CA . TRP A 1 93 ? 10.960 -11.376 -14.609 1.00 94.75 93 TRP A CA 1
ATOM 697 C C . TRP A 1 93 ? 11.437 -11.866 -15.973 1.00 94.75 93 TRP A C 1
ATOM 699 O O . TRP A 1 93 ? 11.715 -13.049 -16.156 1.00 94.75 93 TRP A O 1
ATOM 709 N N . LEU A 1 94 ? 11.558 -10.944 -16.927 1.00 95.69 94 LEU A N 1
ATOM 710 C CA . LEU A 1 94 ? 12.053 -11.215 -18.274 1.00 95.69 94 LEU A CA 1
ATOM 711 C C . LEU A 1 94 ? 13.174 -10.242 -18.618 1.00 95.69 94 LEU A C 1
ATOM 713 O O . LEU A 1 94 ? 13.114 -9.058 -18.286 1.00 95.69 94 LEU A O 1
ATOM 717 N N . LYS A 1 95 ? 14.190 -10.738 -19.327 1.00 95.81 95 LYS A N 1
ATOM 718 C CA . LYS A 1 95 ? 15.215 -9.873 -19.906 1.00 95.81 95 LYS A CA 1
ATOM 719 C C . LYS A 1 95 ? 14.635 -9.197 -21.148 1.00 95.81 95 LYS A C 1
ATOM 721 O O . LYS A 1 95 ? 14.280 -9.871 -22.111 1.00 95.81 95 LYS A O 1
ATOM 726 N N . VAL A 1 96 ? 14.556 -7.873 -21.113 1.00 94.00 96 VAL A N 1
ATOM 727 C CA . VAL A 1 96 ? 14.119 -7.026 -22.231 1.00 94.00 96 VAL A CA 1
ATOM 728 C C . VAL A 1 96 ? 15.272 -6.137 -22.685 1.00 94.00 96 VAL A C 1
ATOM 730 O O . VAL A 1 96 ? 16.248 -5.975 -21.951 1.00 94.00 96 VAL A O 1
ATOM 733 N N . LYS A 1 97 ? 15.167 -5.572 -23.892 1.00 96.12 97 LYS A N 1
ATOM 734 C CA . LYS A 1 97 ? 16.139 -4.579 -24.365 1.00 96.12 97 LYS A CA 1
ATOM 735 C C . LYS A 1 97 ? 16.117 -3.356 -23.458 1.00 96.12 97 LYS A C 1
ATOM 737 O O . LYS A 1 97 ? 15.041 -2.857 -23.123 1.00 96.12 97 LYS A O 1
ATOM 742 N N . GLY A 1 98 ? 17.300 -2.887 -23.080 1.00 93.88 98 GLY A N 1
ATOM 743 C CA . GLY A 1 98 ? 17.441 -1.678 -22.276 1.00 93.88 98 GLY A CA 1
ATOM 744 C C . GLY A 1 98 ? 17.064 -0.408 -23.054 1.00 93.88 98 GLY A C 1
ATOM 745 O O . GLY A 1 98 ? 16.840 -0.458 -24.265 1.00 93.88 98 GLY A O 1
ATOM 746 N N . PRO A 1 99 ? 17.051 0.765 -22.396 1.00 94.75 99 PRO A N 1
ATOM 747 C CA . PRO A 1 99 ? 16.759 2.044 -23.054 1.00 94.75 99 PRO A CA 1
ATOM 748 C C . PRO A 1 99 ? 17.771 2.419 -24.153 1.00 94.75 99 PRO A C 1
ATOM 750 O O . PRO A 1 99 ? 17.455 3.231 -25.017 1.00 94.75 99 PRO A O 1
ATOM 753 N N . LEU A 1 100 ? 18.969 1.820 -24.141 1.00 95.38 100 LEU A N 1
ATOM 754 C CA . LEU A 1 100 ? 20.001 1.981 -25.175 1.00 95.38 100 LEU A CA 1
ATOM 755 C C . LEU A 1 100 ? 19.930 0.915 -26.284 1.00 95.38 100 LEU A C 1
ATOM 757 O O . LEU A 1 100 ? 20.814 0.854 -27.130 1.00 95.38 100 LEU A O 1
ATOM 761 N N . PHE A 1 101 ? 18.879 0.089 -26.301 1.00 87.06 101 PHE A N 1
ATOM 762 C CA . PHE A 1 101 ? 18.661 -1.005 -27.259 1.00 87.06 101 PHE A CA 1
ATOM 763 C C . PHE A 1 101 ? 19.707 -2.136 -27.247 1.00 87.06 101 PHE A C 1
ATOM 765 O O . PHE A 1 101 ? 19.700 -2.967 -28.161 1.00 87.06 101 PHE A O 1
ATOM 772 N N . GLU A 1 102 ? 20.534 -2.197 -26.202 1.00 77.31 102 GLU A N 1
ATOM 773 C CA . GLU A 1 102 ? 21.382 -3.346 -25.843 1.00 77.31 102 GLU A CA 1
ATOM 774 C C . GLU A 1 102 ? 20.574 -4.500 -25.223 1.00 77.31 102 GLU A C 1
ATOM 776 O O . GLU A 1 102 ? 19.560 -4.231 -24.525 1.00 77.31 102 GLU A O 1
#

Secondary structure (DSSP, 8-state):
-PPP-PPPTTSS-SPPP--S-S----S-----EEEE-PPPBTTTB-HHHHHHHHHHHHTTT-TT-EEEE-----SSTTHHHHHHHHH-----------TT--

pLDDT: mean 78.25, std 22.34, range [24.84, 97.44]

Radius of gyration: 23.18 Å; chains: 1; bounding box: 50×48×58 Å